Protein AF-A0A9D3QJ23-F1 (afdb_monomer_lite)

Sequence (92 aa):
MACNLDCSTSEERLEDVCKVELAKISKRVAEVHFEQEAMPGWSFMKGGNILQIPEPRTREEFLQYCCQLTLDPNTANRELRLSDGNRVVQRK

Structure (mmCIF, N/CA/C/O backbone):
data_AF-A0A9D3QJ23-F1
#
_entry.id   AF-A0A9D3QJ23-F1
#
loop_
_atom_site.group_PDB
_atom_site.id
_atom_site.type_symbol
_atom_site.label_atom_id
_atom_site.label_alt_id
_atom_site.label_comp_id
_atom_site.label_asym_id
_atom_site.label_entity_id
_atom_site.label_seq_id
_atom_site.pdbx_PDB_ins_code
_atom_site.Cartn_x
_atom_site.Cartn_y
_atom_site.Cartn_z
_atom_site.occupancy
_atom_site.B_iso_or_equiv
_atom_site.auth_seq_id
_atom_site.auth_comp_id
_atom_site.auth_asym_id
_atom_site.auth_atom_id
_atom_site.pdbx_PDB_model_num
ATOM 1 N N . MET A 1 1 ? 60.801 6.114 5.711 1.00 38.59 1 MET A N 1
ATOM 2 C CA . MET A 1 1 ? 59.833 6.012 6.823 1.00 38.59 1 MET A CA 1
ATOM 3 C C . MET A 1 1 ? 58.471 5.756 6.210 1.00 38.59 1 MET A C 1
ATOM 5 O O . MET A 1 1 ? 58.059 6.563 5.390 1.00 38.59 1 MET A O 1
ATOM 9 N N . ALA A 1 2 ? 57.827 4.637 6.535 1.00 44.53 2 ALA A N 1
ATOM 10 C CA . ALA A 1 2 ? 56.413 4.433 6.229 1.00 44.53 2 ALA A CA 1
ATOM 11 C C . ALA A 1 2 ? 55.608 4.842 7.467 1.00 44.53 2 ALA A C 1
ATOM 13 O O . ALA A 1 2 ? 56.020 4.533 8.585 1.00 44.53 2 ALA A O 1
ATOM 14 N N . CYS A 1 3 ? 54.508 5.567 7.281 1.00 52.25 3 CYS A N 1
ATOM 15 C CA . CYS A 1 3 ? 53.622 5.921 8.383 1.00 52.25 3 CYS A CA 1
ATOM 16 C C . CYS A 1 3 ? 52.841 4.675 8.809 1.00 52.25 3 CYS A C 1
ATOM 18 O O . CYS A 1 3 ? 52.145 4.080 7.988 1.00 52.25 3 CYS A O 1
ATOM 20 N N . ASN A 1 4 ? 52.935 4.299 10.085 1.00 53.44 4 ASN A N 1
ATOM 21 C CA . ASN A 1 4 ? 51.977 3.370 10.670 1.00 53.44 4 ASN A CA 1
ATOM 22 C C . ASN A 1 4 ? 50.633 4.102 10.731 1.00 53.44 4 ASN A C 1
ATOM 24 O O . ASN A 1 4 ? 50.505 5.040 11.514 1.00 53.44 4 ASN A O 1
ATOM 28 N N . LEU A 1 5 ? 49.671 3.714 9.891 1.00 59.97 5 LEU A N 1
ATOM 29 C CA . LEU A 1 5 ? 48.294 4.172 10.043 1.00 59.97 5 LEU A CA 1
ATOM 30 C C . LEU A 1 5 ? 47.680 3.426 11.230 1.00 59.97 5 LEU A C 1
ATOM 32 O O . LEU A 1 5 ? 47.508 2.207 11.215 1.00 59.97 5 LEU A O 1
ATOM 36 N N . ASP A 1 6 ? 47.414 4.183 12.277 1.00 59.69 6 ASP A N 1
ATOM 37 C CA . ASP A 1 6 ? 46.860 3.769 13.549 1.00 59.69 6 ASP A CA 1
ATOM 38 C C . ASP A 1 6 ? 45.354 3.498 13.419 1.00 59.69 6 ASP A C 1
ATOM 40 O O . ASP A 1 6 ? 44.532 4.411 13.365 1.00 59.69 6 ASP A O 1
ATOM 44 N N . CYS A 1 7 ? 44.996 2.208 13.371 1.00 58.78 7 CYS A N 1
ATOM 45 C CA . CYS A 1 7 ? 43.619 1.722 13.201 1.00 58.78 7 CYS A CA 1
ATOM 46 C C . CYS A 1 7 ? 42.628 2.428 14.142 1.00 58.78 7 CYS A C 1
ATOM 48 O O . CYS A 1 7 ? 41.617 2.957 13.680 1.00 58.78 7 CYS A O 1
ATOM 50 N N . SER A 1 8 ? 42.992 2.556 15.421 1.00 63.56 8 SER A N 1
ATOM 51 C CA . SER A 1 8 ? 42.171 3.182 16.463 1.00 63.56 8 SER A CA 1
ATOM 52 C C . SER A 1 8 ? 41.769 4.624 16.143 1.00 63.56 8 SER A C 1
ATOM 54 O O . SER A 1 8 ? 40.629 5.008 16.388 1.00 63.56 8 SER A O 1
ATOM 56 N N . THR A 1 9 ? 42.655 5.403 15.516 1.00 69.38 9 THR A N 1
ATOM 57 C CA . THR A 1 9 ? 42.349 6.775 15.083 1.00 69.38 9 THR A CA 1
ATOM 58 C C . THR A 1 9 ? 41.316 6.774 13.952 1.00 69.38 9 THR A C 1
ATOM 60 O O . THR A 1 9 ? 40.451 7.645 13.904 1.00 69.38 9 THR A O 1
ATOM 63 N N . SER A 1 10 ? 41.338 5.780 13.055 1.00 68.00 10 SER A N 1
ATOM 64 C CA . SER A 1 10 ? 40.307 5.641 12.011 1.00 68.00 10 SER A CA 1
ATOM 65 C C . SER A 1 10 ? 38.942 5.209 12.567 1.00 68.00 10 SER A C 1
ATOM 67 O O . SER A 1 10 ? 37.912 5.660 12.064 1.00 68.00 10 SER A O 1
ATOM 69 N N . GLU A 1 11 ? 38.931 4.411 13.638 1.00 78.31 11 GLU A N 1
ATOM 70 C CA . GLU A 1 11 ? 37.722 3.963 14.339 1.00 78.31 11 GLU A CA 1
ATOM 71 C C . GLU A 1 11 ? 37.068 5.119 15.118 1.00 78.31 11 GLU A C 1
ATOM 73 O O . GLU A 1 11 ? 35.882 5.390 14.929 1.00 78.31 11 GLU A O 1
ATOM 78 N N . GLU A 1 12 ? 37.844 5.889 15.890 1.00 80.06 12 GLU A N 1
ATOM 79 C CA . GLU A 1 12 ? 37.372 7.093 16.598 1.00 80.06 12 GLU A CA 1
ATOM 80 C C . GLU A 1 12 ? 36.814 8.147 15.621 1.00 80.06 12 GLU A C 1
ATOM 82 O O . GLU A 1 12 ? 35.725 8.697 15.814 1.00 80.06 12 GLU A O 1
ATOM 87 N N . ARG A 1 13 ? 37.512 8.373 14.495 1.00 83.00 13 ARG A N 1
ATOM 88 C CA . ARG A 1 13 ? 37.050 9.263 13.415 1.00 83.00 13 ARG A CA 1
ATOM 89 C C . ARG A 1 13 ? 35.728 8.799 12.796 1.00 83.00 13 ARG A C 1
ATOM 91 O O . ARG A 1 13 ? 34.933 9.654 12.400 1.00 83.00 13 ARG A O 1
ATOM 98 N N . LEU A 1 14 ? 35.496 7.488 12.696 1.00 84.94 14 LEU A N 1
ATOM 99 C CA . LEU A 1 14 ? 34.256 6.913 12.172 1.00 84.94 14 LEU A CA 1
ATOM 100 C C . LEU A 1 14 ? 33.110 7.037 13.181 1.00 84.94 14 LEU A C 1
ATOM 102 O O . LEU A 1 14 ? 32.019 7.459 12.796 1.00 84.94 14 LEU A O 1
ATOM 106 N N . GLU A 1 15 ? 33.354 6.742 14.461 1.00 88.62 15 GLU A N 1
ATOM 107 C CA . GLU A 1 15 ? 32.353 6.920 15.513 1.00 88.62 15 GLU A CA 1
ATOM 108 C C . GLU A 1 15 ? 31.805 8.350 15.544 1.00 88.62 15 GLU A C 1
ATOM 110 O O . GLU A 1 15 ? 30.594 8.543 15.630 1.00 88.62 15 GLU A O 1
ATOM 115 N N . ASP A 1 16 ? 32.673 9.360 15.463 1.00 91.56 16 ASP A N 1
ATOM 116 C CA . ASP A 1 16 ? 32.258 10.764 15.499 1.00 91.56 16 ASP A CA 1
ATOM 117 C C . ASP A 1 16 ? 31.427 11.171 14.282 1.00 91.56 16 ASP A C 1
ATOM 119 O O . ASP A 1 16 ? 30.440 11.897 14.422 1.00 91.56 16 ASP A O 1
ATOM 123 N N . VAL A 1 17 ? 31.759 10.653 13.096 1.00 90.31 17 VAL A N 1
ATOM 124 C CA . VAL A 1 17 ? 30.915 10.815 11.904 1.00 90.31 17 VAL A CA 1
ATOM 125 C C . VAL A 1 17 ? 29.554 10.151 12.127 1.00 90.31 17 VAL A C 1
ATOM 127 O O . VAL A 1 17 ? 28.527 10.780 11.874 1.00 90.31 17 VAL A O 1
ATOM 130 N N . CYS A 1 18 ? 29.510 8.934 12.677 1.00 87.31 18 CYS A N 1
ATOM 131 C CA . CYS A 1 18 ? 28.255 8.257 13.002 1.00 87.31 18 CYS A CA 1
ATOM 132 C C . CYS A 1 18 ? 27.421 9.027 14.041 1.00 87.31 18 CYS A C 1
ATOM 134 O O . CYS A 1 18 ? 26.228 9.223 13.817 1.00 87.31 18 CYS A O 1
ATOM 136 N N . LYS A 1 19 ? 28.022 9.527 15.131 1.00 91.75 19 LYS A N 1
ATOM 137 C CA . LYS A 1 19 ? 27.353 10.364 16.150 1.00 91.75 19 LYS A CA 1
ATOM 138 C C . LYS A 1 19 ? 26.735 11.617 15.511 1.00 91.75 19 LYS A C 1
ATOM 140 O O . LYS A 1 19 ? 25.572 11.934 15.770 1.00 91.75 19 LYS A O 1
ATOM 145 N N . VAL A 1 20 ? 27.482 12.302 14.640 1.00 92.12 20 VAL A N 1
ATOM 146 C CA . VAL A 1 20 ? 27.040 13.526 13.951 1.00 92.12 20 VAL A CA 1
ATOM 147 C C . VAL A 1 20 ? 25.929 13.257 12.932 1.00 92.12 20 VAL A C 1
ATOM 149 O O . VAL A 1 20 ? 24.928 13.978 12.929 1.00 92.12 20 VAL A O 1
ATOM 152 N N . GLU A 1 21 ? 26.049 12.234 12.082 1.00 93.44 21 GLU A N 1
ATOM 153 C CA . GLU A 1 21 ? 25.003 11.918 11.099 1.00 93.44 21 GLU A CA 1
ATOM 154 C C . GLU A 1 21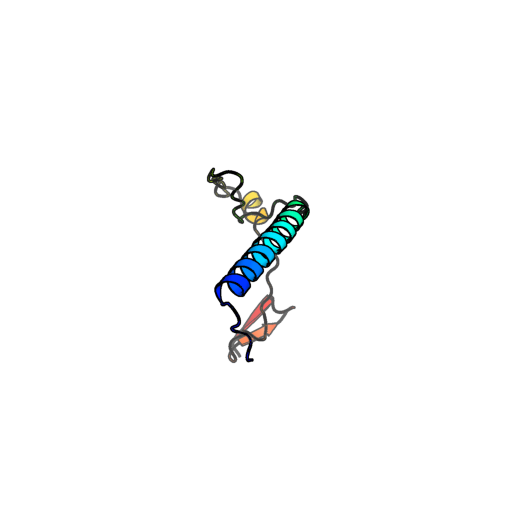 ? 23.740 11.346 11.757 1.00 93.44 21 GLU A C 1
ATOM 156 O O . GLU A 1 21 ? 22.638 11.737 11.377 1.00 93.44 21 GLU A O 1
ATOM 161 N N . LEU A 1 22 ? 23.857 10.524 12.808 1.00 90.88 22 LEU A N 1
ATOM 162 C CA . LEU A 1 22 ? 22.698 10.075 13.591 1.00 90.88 22 LEU A CA 1
ATOM 163 C C . LEU A 1 22 ? 21.970 11.250 14.257 1.00 90.88 22 LEU A C 1
ATOM 165 O O . LEU A 1 22 ? 20.741 11.291 14.228 1.00 90.88 22 LEU A O 1
ATOM 169 N N . ALA A 1 23 ? 22.692 12.242 14.789 1.00 89.25 23 ALA A N 1
ATOM 170 C CA . ALA A 1 23 ? 22.080 13.455 15.334 1.00 89.25 23 ALA A CA 1
ATOM 171 C C . ALA A 1 23 ? 21.362 14.286 14.251 1.00 89.25 23 ALA A C 1
ATOM 173 O O . ALA A 1 23 ? 20.244 14.754 14.475 1.00 89.25 23 ALA A O 1
ATOM 174 N N . LYS A 1 24 ? 21.953 14.427 13.054 1.00 89.69 24 LYS A N 1
ATOM 175 C CA . LYS A 1 24 ? 21.323 15.104 11.903 1.00 89.69 24 LYS A CA 1
ATOM 176 C C . LYS A 1 24 ? 20.074 14.371 11.406 1.00 89.69 24 LYS A C 1
ATOM 178 O O . LYS A 1 24 ? 19.068 15.021 11.124 1.00 89.69 24 LYS A O 1
ATOM 183 N N . ILE A 1 25 ? 20.123 13.041 11.308 1.00 86.50 25 ILE A N 1
ATOM 184 C CA . ILE A 1 25 ? 18.988 12.198 10.908 1.00 86.50 25 ILE A CA 1
ATOM 185 C C . ILE A 1 25 ? 17.884 12.282 11.963 1.00 86.50 25 ILE A C 1
ATOM 187 O O . ILE A 1 25 ? 16.753 12.596 11.613 1.00 86.50 25 ILE A O 1
ATOM 191 N N . SER A 1 26 ? 18.211 12.096 13.244 1.00 84.56 26 SER A N 1
ATOM 192 C CA . SER A 1 26 ? 17.263 12.202 14.362 1.00 84.56 26 SER A CA 1
ATOM 193 C C . SER A 1 26 ? 16.575 13.569 14.400 1.00 84.56 26 SER A C 1
ATOM 195 O O . SER A 1 26 ? 15.349 13.643 14.478 1.00 84.56 26 SER A O 1
ATOM 197 N N . LYS A 1 27 ? 17.339 14.658 14.222 1.00 83.31 27 LYS A N 1
ATOM 198 C CA . LYS A 1 27 ? 16.780 16.009 14.107 1.00 83.31 27 LYS A CA 1
ATOM 199 C C . LYS A 1 27 ? 15.816 16.128 12.922 1.00 83.31 27 LYS A C 1
ATOM 201 O O . LYS A 1 27 ? 14.700 16.596 13.111 1.00 83.31 27 LYS A O 1
ATOM 206 N N . ARG A 1 28 ? 16.203 15.670 11.725 1.00 78.81 28 ARG A N 1
ATOM 207 C CA . ARG A 1 28 ? 15.319 15.696 10.545 1.00 78.81 28 ARG A CA 1
ATOM 208 C C . ARG A 1 28 ? 14.052 14.870 10.756 1.00 78.81 28 ARG A C 1
ATOM 210 O O . ARG A 1 28 ? 12.980 15.346 10.420 1.00 78.81 28 ARG A O 1
ATOM 217 N N . VAL A 1 29 ? 14.150 13.679 11.345 1.00 77.44 29 VAL A N 1
ATOM 218 C CA . VAL A 1 29 ? 12.995 12.816 11.656 1.00 77.44 29 VAL A CA 1
ATOM 219 C C . VAL A 1 29 ? 12.056 13.469 12.680 1.00 77.44 29 VAL A C 1
ATOM 221 O O . VAL A 1 29 ? 10.849 13.290 12.577 1.00 77.44 29 VAL A O 1
ATOM 224 N N . ALA A 1 30 ? 12.578 14.263 13.620 1.00 67.56 30 ALA A N 1
ATOM 225 C CA . ALA A 1 30 ? 11.765 15.053 14.548 1.00 67.56 30 ALA A CA 1
ATOM 226 C C . ALA A 1 30 ? 11.164 16.330 13.919 1.00 67.56 30 ALA A C 1
ATOM 228 O O . ALA A 1 30 ? 10.111 16.786 14.356 1.00 67.56 30 ALA A O 1
ATOM 229 N N . GLU A 1 31 ? 11.818 16.914 12.909 1.00 64.25 31 GLU A N 1
ATOM 230 C CA . GLU A 1 31 ? 11.319 18.080 12.160 1.00 64.25 31 GLU A CA 1
ATOM 231 C C . GLU A 1 31 ? 10.313 17.699 11.057 1.00 64.25 31 GLU A C 1
ATOM 233 O O . GLU A 1 31 ? 9.480 18.533 10.690 1.00 64.25 31 GLU A O 1
ATOM 238 N N . VAL A 1 32 ? 10.329 16.445 10.576 1.00 59.38 32 VAL A N 1
ATOM 239 C CA . VAL A 1 32 ? 9.270 15.864 9.732 1.00 59.38 32 VAL A CA 1
ATOM 240 C C . VAL A 1 32 ? 7.978 15.790 10.543 1.00 59.38 32 VAL A C 1
ATOM 242 O O . VAL A 1 32 ? 7.663 14.808 11.216 1.00 59.38 32 VAL A O 1
ATOM 245 N N . HIS A 1 33 ? 7.200 16.860 10.431 1.00 51.75 33 HIS A N 1
ATOM 246 C CA . HIS A 1 33 ? 5.787 16.843 10.748 1.00 51.75 33 HIS A CA 1
ATOM 247 C C . HIS A 1 33 ? 5.112 15.934 9.724 1.00 51.75 33 HIS A C 1
ATOM 249 O O . HIS A 1 33 ? 4.853 16.337 8.592 1.00 51.75 33 HIS A O 1
ATOM 255 N N . PHE A 1 34 ? 4.833 14.698 10.131 1.00 50.31 34 PHE A N 1
ATOM 256 C CA . PHE A 1 34 ? 3.750 13.944 9.520 1.00 50.31 34 PHE A CA 1
ATOM 257 C C . PHE A 1 34 ? 2.482 14.775 9.721 1.00 50.31 34 PHE A C 1
ATOM 259 O O . PHE A 1 34 ? 2.080 15.011 10.864 1.00 50.31 34 PHE A O 1
ATOM 266 N N . GLU A 1 35 ? 1.892 15.265 8.629 1.00 46.50 35 GLU A N 1
ATOM 267 C CA . GLU A 1 35 ? 0.557 15.856 8.676 1.00 46.50 35 GLU A CA 1
ATOM 268 C C . GLU A 1 35 ? -0.369 14.831 9.331 1.00 46.50 35 GLU A C 1
ATOM 270 O O . GLU A 1 35 ? -0.358 13.658 8.956 1.00 46.50 35 GLU A O 1
ATOM 275 N N . GLN A 1 36 ? -1.103 15.240 10.370 1.00 49.84 36 GLN A N 1
ATOM 276 C CA . GLN A 1 36 ? -1.766 14.303 11.283 1.00 49.84 36 GLN A CA 1
ATOM 277 C C . GLN A 1 36 ? -3.088 13.744 10.720 1.00 49.84 36 GLN A C 1
ATOM 279 O O . GLN A 1 36 ? -4.047 13.512 11.456 1.00 49.84 36 GLN A O 1
ATOM 284 N N . GLU A 1 37 ? -3.098 13.457 9.417 1.00 44.06 37 GLU A N 1
ATOM 285 C CA . GLU A 1 37 ? -3.853 12.347 8.848 1.00 44.06 37 GLU A CA 1
ATOM 286 C C . GLU A 1 37 ? -3.405 11.082 9.586 1.00 44.06 37 GLU A C 1
ATOM 288 O O . GLU A 1 37 ? -2.346 10.506 9.322 1.00 44.06 37 GLU A O 1
ATOM 293 N N . ALA A 1 38 ? -4.164 10.706 10.614 1.00 49.56 38 ALA A N 1
ATOM 294 C CA . ALA A 1 38 ? -3.787 9.661 11.551 1.00 49.56 38 ALA A CA 1
ATOM 295 C C . ALA A 1 38 ? -3.923 8.279 10.894 1.00 49.56 38 ALA A C 1
ATOM 297 O O . ALA A 1 38 ? -4.876 7.561 11.182 1.00 49.56 38 ALA A O 1
ATOM 298 N N . MET A 1 3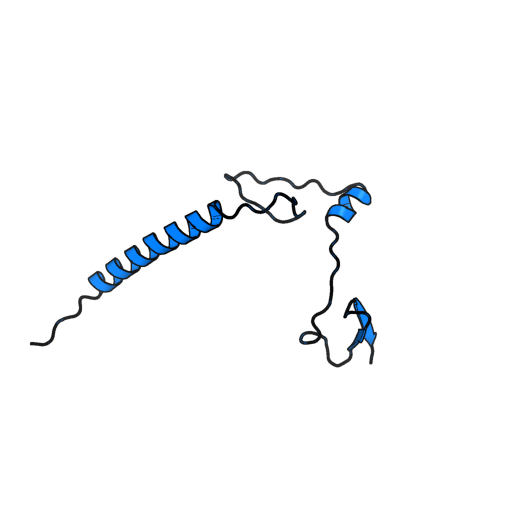9 ? -2.970 7.926 10.016 1.00 49.81 39 MET A N 1
ATOM 299 C CA . MET A 1 39 ? -2.905 6.651 9.292 1.00 49.81 39 MET A CA 1
ATOM 300 C C . MET A 1 39 ? -3.263 5.493 10.237 1.00 49.81 39 MET A C 1
ATOM 302 O O . MET A 1 39 ? -2.501 5.218 11.170 1.00 49.81 39 MET A O 1
ATOM 306 N N . PRO A 1 40 ? -4.404 4.814 10.044 1.00 50.84 40 PRO A N 1
ATOM 307 C CA . PRO A 1 40 ? -4.822 3.799 10.998 1.00 50.84 40 PRO A CA 1
ATOM 308 C C . PRO A 1 40 ? -3.970 2.528 10.860 1.00 50.84 40 PRO A C 1
ATOM 310 O O . PRO A 1 40 ? -3.929 1.912 9.797 1.00 50.84 40 PRO A O 1
ATOM 313 N N . GLY A 1 41 ? -3.283 2.125 11.937 1.00 51.78 41 GLY A N 1
ATOM 314 C CA . GLY A 1 41 ? -2.588 0.828 12.013 1.00 51.78 41 GLY A CA 1
ATOM 315 C C . GLY A 1 41 ? -1.050 0.821 11.975 1.00 51.78 41 GLY A C 1
ATOM 316 O O . GLY A 1 41 ? -0.479 -0.254 11.811 1.00 51.78 41 GLY A O 1
ATOM 317 N N . TRP A 1 42 ? -0.355 1.950 12.163 1.00 49.81 42 TRP A N 1
ATOM 318 C CA . TRP A 1 42 ? 1.105 1.960 12.395 1.00 49.81 42 TRP A CA 1
ATOM 319 C C . TRP A 1 42 ? 1.443 2.372 13.839 1.00 49.81 42 TRP A C 1
ATOM 321 O O . TRP A 1 42 ? 0.770 3.202 14.451 1.00 49.81 42 TRP A O 1
ATOM 331 N N . SER A 1 43 ? 2.484 1.767 14.415 1.00 51.97 43 SER A N 1
ATOM 332 C CA . SER A 1 43 ? 2.769 1.853 15.855 1.00 51.97 43 SER A CA 1
ATOM 333 C C . SER A 1 43 ? 3.829 2.906 16.200 1.00 51.97 43 SER A C 1
ATOM 335 O O . SER A 1 43 ? 5.011 2.593 16.340 1.00 51.97 43 SER A O 1
ATOM 337 N N . PHE A 1 44 ? 3.410 4.156 16.417 1.00 55.47 44 PHE A N 1
ATOM 338 C CA . PHE A 1 44 ? 4.291 5.200 16.957 1.00 55.47 44 PHE A CA 1
ATOM 339 C C . PHE A 1 44 ? 4.620 4.946 18.435 1.00 55.47 44 PHE A C 1
ATOM 341 O O . PHE A 1 44 ? 3.835 5.269 19.328 1.00 55.47 44 PHE A O 1
ATOM 348 N N . MET A 1 45 ? 5.815 4.409 18.707 1.00 49.22 45 MET A N 1
ATOM 349 C CA . MET A 1 45 ? 6.334 4.177 20.064 1.00 49.22 45 MET A CA 1
ATOM 350 C C . MET A 1 45 ? 6.734 5.483 20.777 1.00 49.22 45 MET A C 1
ATOM 352 O O . MET A 1 45 ? 7.902 5.723 21.089 1.00 49.22 45 MET A O 1
ATOM 356 N N . LYS A 1 46 ? 5.759 6.347 21.073 1.00 50.25 46 LYS A N 1
ATOM 357 C CA . LYS A 1 46 ? 5.981 7.583 21.832 1.00 50.25 46 LYS A CA 1
ATOM 358 C C . LYS A 1 46 ? 6.100 7.283 23.332 1.00 50.25 46 LYS A C 1
ATOM 360 O O . LYS A 1 46 ? 5.108 7.247 24.053 1.00 50.25 46 LYS A O 1
ATOM 365 N N . GLY A 1 47 ? 7.332 7.100 23.806 1.00 52.84 47 GLY A N 1
ATOM 366 C CA . GLY A 1 47 ? 7.643 7.079 25.242 1.00 52.84 47 GLY A CA 1
ATOM 367 C C . GLY A 1 47 ? 7.244 5.799 25.987 1.00 52.84 47 GLY A C 1
ATOM 368 O O . GLY A 1 47 ? 6.802 5.878 27.128 1.00 52.84 47 GLY A O 1
ATOM 369 N N . GLY A 1 48 ? 7.389 4.628 25.361 1.00 52.94 48 GLY A N 1
ATOM 370 C CA . GLY A 1 48 ? 7.357 3.330 26.058 1.00 52.94 48 GLY A CA 1
ATOM 371 C C . GLY A 1 48 ? 5.979 2.766 26.429 1.00 52.94 48 GLY A C 1
ATOM 372 O O . GLY A 1 48 ? 5.914 1.644 26.922 1.00 52.94 48 GLY A O 1
ATOM 373 N N . ASN A 1 49 ? 4.882 3.478 26.160 1.00 54.78 49 ASN A N 1
ATOM 374 C CA . ASN A 1 49 ? 3.529 2.950 26.347 1.00 54.78 49 ASN A CA 1
ATOM 375 C C . ASN A 1 49 ? 3.029 2.249 25.076 1.00 54.78 49 ASN A C 1
ATOM 377 O O . ASN A 1 49 ? 3.089 2.817 23.984 1.00 54.78 49 ASN A O 1
ATOM 381 N N . ILE A 1 50 ? 2.489 1.036 25.221 1.00 55.03 50 ILE A N 1
ATOM 382 C CA . ILE A 1 50 ? 1.777 0.348 24.137 1.00 55.03 50 ILE A CA 1
ATOM 383 C C . ILE A 1 50 ? 0.410 1.019 23.979 1.00 55.03 50 ILE A C 1
ATOM 385 O O . ILE A 1 50 ? -0.484 0.826 24.802 1.00 55.03 50 ILE A O 1
ATOM 389 N N . LEU A 1 51 ? 0.243 1.798 22.911 1.00 57.25 51 LEU A N 1
ATOM 390 C CA . LEU A 1 51 ? -1.069 2.284 22.494 1.00 57.25 51 LEU A CA 1
ATOM 391 C C . LEU A 1 51 ? -1.894 1.090 22.000 1.00 57.25 51 LEU A C 1
ATOM 393 O O . LEU A 1 51 ? -1.662 0.583 20.903 1.00 57.25 51 LEU A O 1
ATOM 397 N N . GLN A 1 52 ? -2.849 0.631 22.812 1.00 58.03 52 GLN A N 1
ATOM 398 C CA . GLN A 1 52 ? -3.857 -0.322 22.356 1.00 58.03 52 GLN A CA 1
ATOM 399 C C . GLN A 1 52 ? -4.767 0.380 21.346 1.00 58.03 52 GLN A C 1
ATOM 401 O O . GLN A 1 52 ? -5.624 1.180 21.720 1.00 58.03 52 GLN A O 1
ATOM 406 N N . ILE A 1 53 ? -4.561 0.089 20.061 1.00 63.34 53 ILE A N 1
ATOM 407 C CA . ILE A 1 53 ? -5.497 0.470 19.003 1.00 63.34 53 ILE A CA 1
ATOM 408 C C . ILE A 1 53 ? -6.781 -0.342 19.242 1.00 63.34 53 ILE A C 1
ATOM 410 O O . ILE A 1 53 ? -6.700 -1.572 19.277 1.00 63.34 53 ILE A O 1
ATOM 414 N N . PRO A 1 54 ? -7.947 0.294 19.454 1.00 71.00 54 PRO A N 1
ATOM 415 C CA . PRO A 1 54 ? -9.191 -0.436 19.645 1.00 71.00 54 PRO A CA 1
ATOM 416 C C . PRO A 1 54 ? -9.597 -1.126 18.340 1.00 71.00 54 PRO A C 1
ATOM 418 O O . PRO A 1 54 ? -9.552 -0.519 17.270 1.00 71.00 54 PRO A O 1
ATOM 421 N N . GLU A 1 55 ? -10.019 -2.388 18.428 1.00 82.94 55 GLU A N 1
ATOM 422 C CA . GLU A 1 55 ? -10.578 -3.105 17.280 1.00 82.94 55 GLU A CA 1
ATOM 423 C C . GLU A 1 55 ? -11.827 -2.369 16.756 1.00 82.94 55 GLU A C 1
ATOM 425 O O . GLU A 1 55 ? -12.715 -2.062 17.561 1.00 82.94 55 GLU A O 1
ATOM 430 N N . PRO A 1 56 ? -11.928 -2.090 15.441 1.00 86.06 56 PRO A N 1
ATOM 431 C CA . PRO A 1 56 ? -13.092 -1.426 14.864 1.00 86.06 56 PRO A CA 1
ATOM 432 C C . PRO A 1 56 ? -14.328 -2.327 14.974 1.00 86.06 56 PRO A C 1
ATOM 434 O O . PRO A 1 56 ? -14.318 -3.481 14.542 1.00 86.06 56 PRO A O 1
ATOM 437 N N . ARG A 1 57 ? -15.405 -1.792 15.553 1.00 90.75 57 ARG A N 1
ATOM 438 C CA . ARG A 1 57 ? -16.670 -2.501 15.815 1.00 90.75 57 ARG A CA 1
ATOM 439 C C . ARG A 1 57 ? -17.771 -2.121 14.835 1.00 90.75 57 ARG A C 1
ATOM 441 O O . ARG A 1 57 ? -18.717 -2.889 14.666 1.00 90.75 57 ARG A O 1
ATOM 448 N N . THR A 1 58 ? -17.656 -0.963 14.189 1.00 91.81 58 THR A N 1
ATOM 449 C CA . THR A 1 58 ? -18.535 -0.557 13.086 1.00 91.81 58 THR A CA 1
ATOM 450 C C . THR A 1 58 ? -17.830 -0.682 11.737 1.00 91.81 58 THR A C 1
ATOM 452 O O . THR A 1 58 ? -16.600 -0.678 11.634 1.00 91.81 58 THR A O 1
ATOM 455 N N . ARG A 1 59 ? -18.621 -0.784 10.664 1.00 93.44 59 ARG A N 1
ATOM 456 C CA . ARG A 1 59 ? -18.103 -0.794 9.290 1.00 93.44 59 ARG A CA 1
ATOM 457 C C . ARG A 1 59 ? -17.424 0.535 8.957 1.00 93.44 59 ARG A C 1
ATOM 459 O O . ARG A 1 59 ? -16.448 0.562 8.218 1.00 93.44 59 ARG A O 1
ATOM 466 N N . GLU A 1 60 ? -17.928 1.617 9.527 1.00 91.94 60 GLU A N 1
ATOM 467 C CA . GLU A 1 60 ? -17.482 2.987 9.317 1.00 91.94 60 GLU A CA 1
ATOM 468 C C . GLU A 1 60 ? -16.139 3.246 10.020 1.00 91.94 60 GLU A C 1
ATOM 470 O O . GLU A 1 60 ? -15.272 3.886 9.431 1.00 91.94 60 GLU A O 1
ATOM 475 N N . GLU A 1 61 ? -15.911 2.672 11.209 1.00 87.19 61 GLU A N 1
ATOM 476 C CA . GLU A 1 61 ? -14.578 2.597 11.831 1.00 87.19 61 GLU A CA 1
ATOM 477 C C . GLU A 1 61 ? -13.607 1.768 10.979 1.00 87.19 61 GLU A C 1
ATOM 479 O O . GLU A 1 61 ? -12.503 2.224 10.692 1.00 87.19 61 GLU A O 1
ATOM 484 N N . PHE A 1 62 ? -14.007 0.572 10.527 1.00 88.00 62 PHE A N 1
ATOM 485 C CA . PHE A 1 62 ? -13.138 -0.292 9.716 1.00 88.00 62 PHE A CA 1
ATOM 486 C C . PHE A 1 62 ? -12.745 0.360 8.379 1.00 88.00 62 PHE A C 1
ATOM 488 O O . PHE A 1 62 ? -11.605 0.237 7.935 1.00 88.00 62 PHE A O 1
ATOM 495 N N . LEU A 1 63 ? -13.655 1.10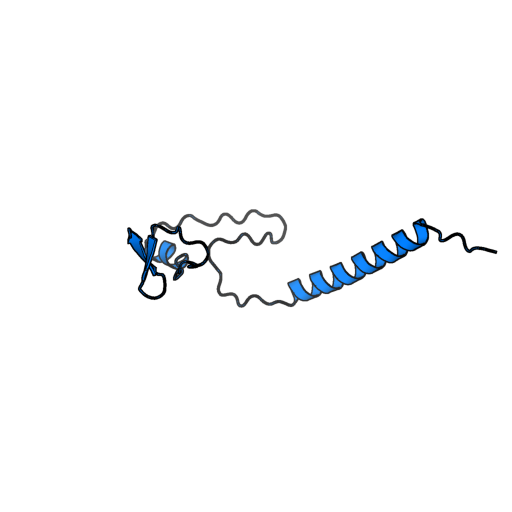6 7.746 1.00 89.25 63 LEU A N 1
ATOM 496 C CA . LEU A 1 63 ? -13.386 1.805 6.487 1.00 89.25 63 LEU A CA 1
ATOM 497 C C . LEU A 1 63 ? -12.360 2.943 6.616 1.00 89.25 63 LEU A C 1
ATOM 499 O O . LEU A 1 63 ? -11.765 3.303 5.605 1.00 89.25 63 LEU A O 1
ATOM 503 N N . GLN A 1 64 ? -12.066 3.453 7.818 1.00 86.06 64 GLN A N 1
ATOM 504 C CA . GLN A 1 64 ? -10.953 4.399 8.019 1.00 86.06 64 GLN A CA 1
ATOM 505 C C . GLN A 1 64 ? -9.590 3.752 7.712 1.00 86.06 64 GLN A C 1
ATOM 507 O O . GLN A 1 64 ? -8.664 4.434 7.285 1.00 86.06 64 GLN A O 1
ATOM 512 N N . TYR A 1 65 ? -9.479 2.429 7.872 1.00 81.25 65 TYR A N 1
ATOM 513 C CA . TYR A 1 65 ? -8.276 1.645 7.576 1.00 81.25 65 TYR A CA 1
ATOM 514 C C . TYR A 1 65 ? -8.178 1.248 6.090 1.00 81.25 65 TYR A C 1
ATOM 516 O O . TYR A 1 65 ? -7.194 0.625 5.689 1.00 81.25 65 TYR A O 1
ATOM 524 N N . CYS A 1 66 ? -9.187 1.544 5.256 1.00 86.19 66 CYS A N 1
ATOM 525 C CA . CYS A 1 66 ? -9.179 1.114 3.859 1.00 86.19 66 CYS A CA 1
ATOM 526 C C . CYS A 1 66 ? -8.371 2.072 2.966 1.00 86.19 66 CYS A C 1
ATOM 528 O O . CYS A 1 66 ? -8.496 3.292 3.041 1.00 86.19 66 CYS A O 1
ATOM 530 N N . CYS A 1 67 ? -7.553 1.506 2.079 1.00 87.50 67 CYS A N 1
ATOM 531 C CA . CYS A 1 67 ? -6.797 2.247 1.074 1.00 87.50 67 CYS A CA 1
ATOM 532 C C . CYS A 1 67 ? -6.995 1.621 -0.314 1.00 87.50 67 CYS A C 1
ATOM 534 O O . CYS A 1 67 ? -7.329 0.441 -0.450 1.00 87.50 67 CYS A O 1
ATOM 536 N N . GLN A 1 68 ? -6.821 2.418 -1.371 1.00 89.12 68 GLN A N 1
ATOM 537 C CA . GLN A 1 68 ? -7.084 1.968 -2.738 1.00 89.12 68 GLN A CA 1
ATOM 538 C C . GLN A 1 68 ? -5.877 1.218 -3.322 1.00 89.12 68 GLN A C 1
ATOM 540 O O . GLN A 1 68 ? -5.063 1.788 -4.047 1.00 89.12 68 GLN A O 1
ATOM 545 N N . LE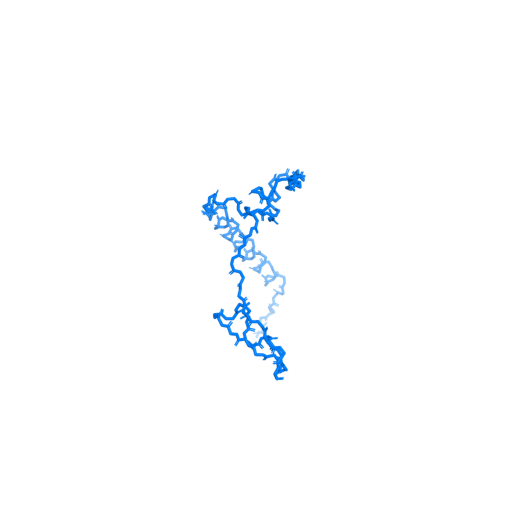U A 1 69 ? -5.781 -0.072 -2.994 1.00 90.00 69 LEU A N 1
ATOM 546 C CA . LEU A 1 69 ? -4.717 -0.964 -3.458 1.00 90.00 69 LEU A CA 1
ATOM 547 C C . LEU A 1 69 ? -4.655 -1.080 -4.994 1.00 90.00 69 LEU A C 1
ATOM 549 O O . LEU A 1 69 ? -5.668 -1.034 -5.696 1.00 90.00 69 LEU A O 1
ATOM 553 N N . THR A 1 70 ? -3.442 -1.293 -5.500 1.00 94.75 70 THR A N 1
ATOM 554 C CA . THR A 1 70 ? -3.123 -1.665 -6.885 1.00 94.75 70 THR A CA 1
ATOM 555 C C . THR A 1 70 ? -2.022 -2.726 -6.873 1.00 94.75 70 THR A C 1
ATOM 557 O O . THR A 1 70 ? -1.228 -2.796 -5.935 1.00 94.75 70 THR A O 1
ATOM 560 N N . LEU A 1 71 ? -1.981 -3.579 -7.896 1.00 94.25 71 LEU A N 1
ATOM 561 C CA . LEU A 1 71 ? -0.972 -4.632 -8.022 1.00 94.25 71 LEU A CA 1
ATOM 562 C C . LEU A 1 71 ? 0.205 -4.177 -8.895 1.00 94.25 71 LEU A C 1
ATOM 564 O O . LEU A 1 71 ? 0.013 -3.555 -9.943 1.00 94.25 71 LEU A O 1
ATOM 568 N N . ASP A 1 72 ? 1.426 -4.534 -8.492 1.00 95.12 72 ASP A N 1
ATOM 569 C CA . ASP A 1 72 ? 2.624 -4.323 -9.306 1.00 95.12 72 ASP A CA 1
ATOM 570 C C . ASP A 1 72 ? 2.727 -5.420 -10.391 1.00 95.12 72 ASP A C 1
ATOM 572 O O . ASP A 1 72 ? 2.937 -6.592 -10.050 1.00 95.12 72 ASP A O 1
ATOM 576 N N . PRO A 1 73 ? 2.627 -5.081 -11.694 1.00 91.94 73 PRO A N 1
ATOM 577 C CA . PRO A 1 73 ? 2.716 -6.051 -12.783 1.00 91.94 73 PRO A CA 1
ATOM 578 C C . PRO A 1 73 ? 4.075 -6.759 -12.855 1.00 91.94 73 PRO A C 1
ATOM 580 O O . PRO A 1 73 ? 4.142 -7.849 -13.419 1.00 91.94 73 PRO A O 1
ATOM 583 N N . ASN A 1 74 ? 5.137 -6.195 -12.267 1.00 95.06 74 ASN A N 1
ATOM 584 C CA . ASN A 1 74 ? 6.455 -6.832 -12.205 1.00 95.06 74 ASN A CA 1
ATOM 585 C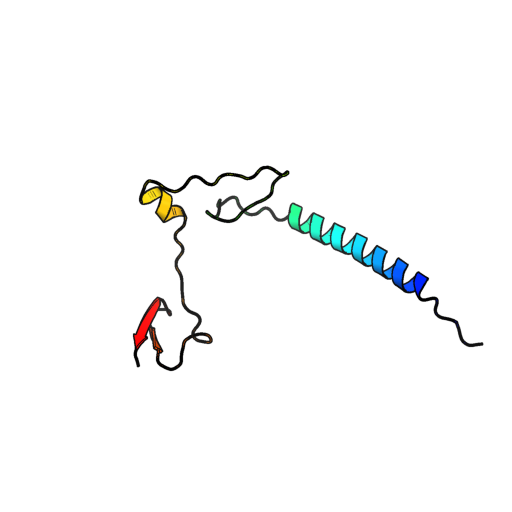 C . ASN A 1 74 ? 6.489 -8.015 -11.217 1.00 95.06 74 ASN A C 1
ATOM 587 O O . ASN A 1 74 ? 7.309 -8.919 -11.370 1.00 95.06 74 ASN A O 1
ATOM 591 N N . THR A 1 75 ? 5.584 -8.034 -10.231 1.00 95.50 75 THR A N 1
ATOM 592 C CA . THR A 1 75 ? 5.446 -9.123 -9.241 1.00 95.50 75 THR A CA 1
ATOM 593 C C . THR A 1 75 ? 4.361 -10.141 -9.596 1.00 95.50 75 THR A C 1
ATOM 595 O O . THR A 1 75 ? 4.308 -11.225 -9.012 1.00 95.50 75 THR A O 1
ATOM 598 N N . ALA A 1 76 ? 3.489 -9.819 -10.556 1.00 94.19 76 ALA A N 1
ATOM 599 C CA . ALA A 1 76 ? 2.374 -10.673 -10.938 1.00 94.19 76 ALA A CA 1
ATOM 600 C C . ALA A 1 76 ? 2.849 -12.001 -11.552 1.00 94.19 76 ALA A C 1
ATOM 602 O O . ALA A 1 76 ? 3.721 -12.043 -12.424 1.00 94.19 76 ALA A O 1
ATOM 603 N N . ASN A 1 77 ? 2.235 -13.111 -11.129 1.00 95.31 77 ASN A N 1
ATOM 604 C CA . ASN A 1 77 ? 2.523 -14.421 -11.706 1.00 95.31 77 ASN A CA 1
ATOM 605 C C . ASN A 1 77 ? 2.189 -14.434 -13.211 1.00 95.31 77 ASN A C 1
ATOM 607 O O . ASN A 1 77 ? 1.172 -13.885 -13.638 1.00 95.31 77 ASN A O 1
ATOM 611 N N . ARG A 1 78 ? 3.029 -15.099 -14.015 1.00 92.88 78 ARG A N 1
ATOM 612 C CA . ARG A 1 78 ? 2.885 -15.147 -15.476 1.00 92.88 78 ARG A CA 1
ATOM 613 C C . ARG A 1 78 ? 1.552 -15.722 -15.951 1.00 92.88 78 ARG A C 1
ATOM 615 O O . ARG A 1 78 ? 1.144 -15.325 -17.034 1.00 92.88 78 ARG A O 1
ATOM 622 N N . GLU A 1 79 ? 0.854 -16.534 -15.160 1.00 95.69 79 GLU A N 1
ATOM 623 C CA . GLU A 1 79 ? -0.470 -17.096 -15.479 1.00 95.69 79 GLU A CA 1
ATOM 624 C C . GLU A 1 79 ? -1.649 -16.152 -15.168 1.00 95.69 79 GLU A C 1
ATOM 626 O O . GLU A 1 79 ? -2.812 -16.529 -15.326 1.00 95.69 79 GLU A O 1
ATOM 631 N N . LEU A 1 80 ? -1.371 -14.916 -14.740 1.00 94.88 80 LEU A N 1
ATOM 632 C CA . LEU A 1 80 ? -2.372 -13.900 -14.416 1.00 94.88 80 LEU A CA 1
ATOM 633 C C . LEU A 1 80 ? -2.334 -12.733 -15.414 1.00 94.88 80 LEU A C 1
ATOM 635 O O . LEU A 1 80 ? -1.275 -12.321 -15.896 1.00 94.88 80 LEU A O 1
ATOM 639 N N . ARG A 1 81 ? -3.509 -12.180 -15.723 1.00 95.00 81 ARG A N 1
ATOM 640 C CA . ARG A 1 81 ? -3.692 -10.881 -16.384 1.00 95.00 81 ARG A CA 1
ATOM 641 C C . ARG A 1 81 ? -4.135 -9.875 -15.329 1.00 95.00 81 ARG A C 1
ATOM 643 O O . ARG A 1 81 ? -5.045 -10.163 -14.553 1.00 95.00 81 ARG A O 1
ATOM 650 N N . LEU A 1 82 ? -3.513 -8.702 -15.336 1.00 96.06 82 LEU A N 1
ATOM 651 C CA . LEU A 1 82 ? -3.993 -7.536 -14.603 1.00 96.06 82 LEU A CA 1
ATOM 652 C C . LEU A 1 82 ? -4.801 -6.646 -15.550 1.00 96.06 82 LEU A C 1
ATOM 654 O O . LEU A 1 82 ? -4.514 -6.568 -16.745 1.00 96.06 82 LEU A O 1
ATOM 658 N N . SER A 1 83 ? -5.826 -6.000 -15.010 1.00 94.25 83 SER A N 1
ATOM 659 C CA . SER A 1 83 ? -6.743 -5.108 -15.723 1.00 94.25 83 SER A CA 1
ATOM 660 C C . SER A 1 83 ? -7.292 -4.043 -14.767 1.00 94.25 83 SER A C 1
ATOM 662 O O . SER A 1 83 ? -7.034 -4.113 -13.564 1.00 94.25 83 SER A O 1
ATOM 664 N N . ASP A 1 84 ? -7.991 -3.039 -15.307 1.00 95.00 84 ASP A N 1
ATOM 665 C CA . ASP A 1 84 ? -8.561 -1.900 -14.564 1.00 95.00 84 ASP A CA 1
ATOM 666 C C . ASP A 1 84 ? -7.562 -1.238 -13.592 1.00 95.00 84 ASP A C 1
ATOM 668 O O . ASP A 1 84 ? -7.629 -1.404 -12.376 1.00 95.00 84 ASP A O 1
ATOM 672 N N . GLY A 1 85 ? -6.536 -0.567 -14.130 1.00 92.69 85 GLY A N 1
ATOM 673 C CA . GLY A 1 85 ? -5.507 0.086 -13.305 1.00 92.69 85 GLY A CA 1
ATOM 674 C C . GLY A 1 85 ? -4.754 -0.867 -12.363 1.00 92.69 85 GLY A C 1
ATOM 675 O O . GLY A 1 85 ? -4.319 -0.452 -11.292 1.00 92.69 85 GLY A O 1
ATOM 676 N N . ASN A 1 86 ? -4.631 -2.143 -12.748 1.00 95.12 86 ASN A N 1
ATOM 677 C CA . ASN A 1 86 ? -4.087 -3.246 -11.948 1.00 95.12 86 ASN A CA 1
ATOM 678 C C . ASN A 1 86 ? -4.885 -3.572 -10.670 1.00 95.12 86 ASN A C 1
ATOM 680 O O . ASN A 1 86 ? -4.304 -3.976 -9.661 1.00 95.12 86 ASN A O 1
ATOM 684 N N . ARG A 1 87 ? -6.213 -3.412 -10.709 1.00 93.94 87 ARG A N 1
ATOM 685 C CA . ARG A 1 87 ? -7.131 -3.721 -9.595 1.00 93.94 87 ARG A CA 1
ATOM 686 C C . ARG A 1 87 ? -7.924 -5.007 -9.806 1.00 93.94 87 ARG A C 1
ATOM 688 O O . ARG A 1 87 ? -8.356 -5.619 -8.835 1.00 93.94 87 ARG A O 1
ATOM 695 N N . VAL A 1 88 ? -8.074 -5.449 -11.056 1.00 94.94 88 VAL A N 1
ATOM 696 C CA . VAL A 1 88 ? -8.788 -6.683 -11.412 1.00 94.94 88 VAL A CA 1
ATOM 697 C C . VAL A 1 88 ? -7.810 -7.732 -11.938 1.00 94.94 88 VAL A C 1
ATOM 699 O O . VAL A 1 88 ? -7.088 -7.495 -12.910 1.00 94.94 88 VAL A O 1
ATOM 702 N N . VAL A 1 89 ? -7.823 -8.910 -11.309 1.00 95.94 89 VAL A N 1
ATOM 703 C CA . VAL A 1 89 ? -7.011 -10.080 -11.676 1.00 95.94 89 VAL A CA 1
ATOM 704 C C . VAL A 1 89 ? -7.870 -11.099 -12.418 1.00 95.94 89 VAL A C 1
ATOM 706 O O . VAL A 1 89 ? -8.964 -11.437 -11.972 1.00 95.94 89 VAL A O 1
ATOM 709 N N . GLN A 1 90 ? -7.353 -11.636 -13.520 1.00 96.31 90 GLN A N 1
ATOM 710 C CA . GLN A 1 90 ? -7.955 -12.748 -14.257 1.00 96.31 90 GLN A CA 1
ATOM 711 C C . GLN A 1 90 ? -6.904 -13.834 -14.509 1.00 96.31 90 GLN A C 1
ATOM 713 O O . GLN A 1 90 ? -5.728 -13.526 -14.702 1.00 96.31 90 GLN A O 1
ATOM 718 N N . ARG A 1 91 ? -7.306 -15.108 -14.533 1.00 94.62 91 ARG A N 1
ATOM 719 C CA . ARG A 1 91 ? -6.440 -16.196 -15.019 1.00 94.62 91 ARG A CA 1
ATOM 720 C C . ARG A 1 91 ? -6.275 -16.083 -16.543 1.00 94.62 91 ARG A C 1
ATOM 722 O O . ARG A 1 91 ? -7.183 -15.598 -17.216 1.00 94.62 91 ARG A O 1
ATOM 729 N N . LYS A 1 92 ? -5.110 -16.477 -17.067 1.00 87.62 92 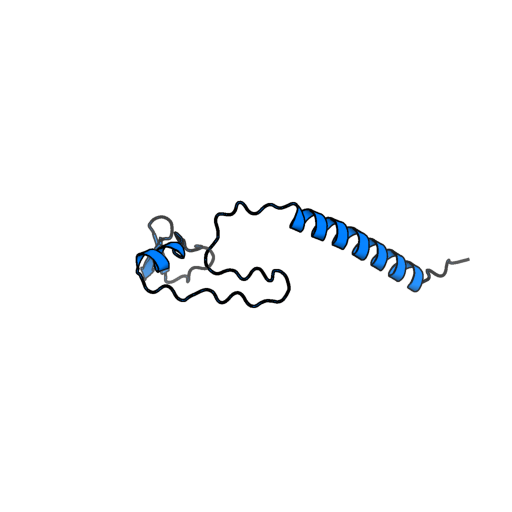LYS A N 1
ATOM 730 C CA . LYS A 1 92 ? -4.807 -16.436 -18.505 1.00 87.62 92 LYS A CA 1
ATOM 731 C C . LYS A 1 92 ? -5.556 -17.435 -19.369 1.00 87.62 92 LYS A C 1
ATOM 733 O O . LYS A 1 92 ? -5.904 -18.521 -18.858 1.00 87.62 92 LYS A O 1
#

Radius of gyration: 24.62 Å; chains: 1; bounding box: 78×35×45 Å

InterPro domains:
  IPR006574 SPRY-associated [PF13765] (69-91)
  IPR013320 Concanavalin A-like lectin/glucanase domain superfamily [SSF49899] (59-91)
  IPR043136 B30.2/SPRY domain superfamily [G3DSA:2.60.120.920] (49-92)

Foldseek 3Di:
DDDDPDVVVVVVVVVVVVVVVVVVVVVVVVVPPPPPLPQPDDFDCDPPDGPPDDDDPDPVSVCSNDDDDADDPVPDDPQWDADDNRPDIDGD

Secondary structure (DSSP, 8-state):
------HHHHHHHHHHHHHHHHHHHHHHHHH----S---TT-----TT----PPPP-SHHHHHTT-------TTTS-TTEEEETTTTEEEE-

pLDDT: mean 76.74, std 18.07, range [38.59, 96.31]

Organism: Megalops atlanticus (NCBI:txid7932)